Protein AF-A0A381ZP88-F1 (afdb_monomer)

Mean predicted aligned error: 5.73 Å

InterPro domains:
  IPR012808 Conserved hypothetical protein CHP02453 [PF09365] (3-106)
  IPR012808 Conserved hypothetical protein CHP02453 [PTHR36452] (3-106)
  IPR012808 Conserved hypothetical protein CHP02453 [TIGR02453] (2-106)

Structure (mmCIF, N/CA/C/O backbone):
data_AF-A0A381ZP88-F1
#
_entry.id   AF-A0A381ZP88-F1
#
loop_
_atom_site.group_PDB
_atom_site.id
_atom_site.type_symbol
_atom_site.label_atom_id
_atom_site.label_alt_id
_atom_site.label_comp_id
_atom_site.label_asym_id
_atom_site.label_entity_id
_atom_site.label_seq_id
_atom_site.pdbx_PDB_ins_code
_atom_site.Cartn_x
_atom_site.Cartn_y
_atom_site.Cartn_z
_atom_site.occupancy
_atom_site.B_iso_or_equiv
_atom_site.auth_seq_id
_atom_site.auth_comp_id
_atom_site.auth_asym_id
_atom_site.auth_atom_id
_atom_site.pdbx_PDB_model_num
ATOM 1 N N . VAL A 1 1 ? 12.050 9.325 10.486 1.00 49.41 1 VAL A N 1
ATOM 2 C CA . VAL A 1 1 ? 10.948 8.537 9.883 1.00 49.41 1 VAL A CA 1
ATOM 3 C C . VAL A 1 1 ? 9.642 9.236 10.222 1.00 49.41 1 VAL A C 1
ATOM 5 O O . VAL A 1 1 ? 9.334 9.362 11.397 1.00 49.41 1 VAL A O 1
ATOM 8 N N . GLY A 1 2 ? 8.953 9.806 9.230 1.00 58.06 2 GLY A N 1
ATOM 9 C CA . GLY A 1 2 ? 7.678 10.501 9.434 1.00 58.06 2 GLY A CA 1
ATOM 10 C C . GLY A 1 2 ? 6.516 9.569 9.105 1.00 58.06 2 GLY A C 1
ATOM 11 O O . GLY A 1 2 ? 6.424 9.089 7.976 1.00 58.06 2 GLY A O 1
ATOM 12 N N . GLY A 1 3 ? 5.661 9.291 10.087 1.00 67.62 3 GLY A N 1
ATOM 13 C CA . GLY A 1 3 ? 4.401 8.574 9.896 1.00 67.62 3 GLY A CA 1
ATOM 14 C C . GLY A 1 3 ? 3.218 9.541 9.903 1.00 67.62 3 GLY A C 1
ATOM 15 O O . GLY A 1 3 ? 3.278 10.590 10.541 1.00 67.62 3 GLY A O 1
ATOM 16 N N . SER A 1 4 ? 2.140 9.201 9.198 1.00 80.81 4 SER A N 1
ATOM 17 C CA . SER A 1 4 ? 0.864 9.913 9.284 1.00 80.81 4 SER A CA 1
ATOM 18 C C . SER A 1 4 ? -0.196 8.982 9.862 1.00 80.81 4 SER A C 1
ATOM 20 O O . SER A 1 4 ? -0.540 7.959 9.265 1.00 80.81 4 SER A O 1
ATOM 22 N N . LEU A 1 5 ? -0.688 9.330 11.051 1.00 88.19 5 LEU A N 1
ATOM 23 C CA . LEU A 1 5 ? -1.841 8.685 11.667 1.00 88.19 5 LEU A CA 1
ATOM 24 C C . LEU A 1 5 ? -3.108 9.155 10.947 1.00 88.19 5 LEU A C 1
ATOM 26 O O . LEU A 1 5 ? -3.364 10.358 10.841 1.00 88.19 5 LEU A O 1
ATOM 30 N N . PHE A 1 6 ? -3.920 8.216 10.466 1.00 89.00 6 PHE A N 1
ATOM 31 C CA . PHE A 1 6 ? -5.189 8.572 9.844 1.00 89.00 6 PHE A CA 1
ATOM 32 C C . PHE A 1 6 ? -6.181 9.081 10.895 1.00 89.00 6 PHE A C 1
ATOM 34 O O . PHE A 1 6 ? -6.256 8.570 12.010 1.00 89.00 6 PHE A O 1
ATOM 41 N N . ARG A 1 7 ? -7.007 10.060 10.511 1.00 91.56 7 ARG A N 1
ATOM 42 C CA . ARG A 1 7 ? -8.085 10.571 11.371 1.00 91.56 7 ARG A CA 1
ATOM 43 C C . ARG A 1 7 ? -9.062 9.447 11.737 1.00 91.56 7 ARG A C 1
ATOM 45 O O . ARG A 1 7 ? -9.403 8.619 10.884 1.00 91.56 7 ARG A O 1
ATOM 52 N N . ILE A 1 8 ? -9.544 9.471 12.980 1.00 92.19 8 ILE A N 1
ATOM 53 C CA . ILE A 1 8 ? -10.507 8.496 13.520 1.00 92.19 8 ILE A CA 1
ATOM 54 C C . ILE A 1 8 ? -11.926 8.673 12.964 1.00 92.19 8 ILE A C 1
ATOM 56 O O . ILE A 1 8 ? -12.703 7.722 12.945 1.00 92.19 8 ILE A O 1
ATOM 60 N N . TYR A 1 9 ? -12.260 9.876 12.495 1.00 92.75 9 TYR A N 1
ATOM 61 C CA . TYR A 1 9 ? -13.576 10.201 11.953 1.00 92.75 9 TYR A CA 1
ATOM 62 C C . TYR A 1 9 ? -13.812 9.521 10.602 1.00 92.75 9 TYR A C 1
ATOM 64 O O . TYR A 1 9 ? -12.901 9.413 9.770 1.00 92.75 9 TYR A O 1
ATOM 72 N N . ARG A 1 10 ? -15.052 9.085 10.378 1.00 91.00 10 ARG A N 1
ATOM 73 C CA . ARG A 1 10 ? -15.512 8.512 9.109 1.00 91.00 10 ARG A CA 1
ATOM 74 C C . ARG A 1 10 ? -16.293 9.546 8.310 1.00 91.00 10 ARG A C 1
ATOM 76 O O . ARG A 1 10 ? -17.125 10.261 8.860 1.00 91.00 10 ARG A O 1
ATOM 83 N N . ASP A 1 11 ? -16.074 9.576 6.998 1.00 89.81 11 ASP A N 1
ATOM 84 C CA . ASP A 1 11 ? -17.024 10.216 6.092 1.00 89.81 11 ASP A CA 1
ATOM 85 C C . ASP A 1 11 ? -18.206 9.264 5.881 1.00 89.81 11 ASP A C 1
ATOM 87 O O . ASP A 1 11 ? -18.088 8.231 5.220 1.00 89.81 11 ASP A O 1
ATOM 91 N N . VAL A 1 12 ? -19.335 9.584 6.510 1.00 93.62 12 VAL A N 1
ATOM 92 C CA . VAL A 1 12 ? -20.535 8.737 6.517 1.00 93.62 12 VAL A CA 1
ATOM 93 C C . VAL A 1 12 ? -21.612 9.219 5.548 1.00 93.62 12 VAL A C 1
ATOM 95 O O . VAL A 1 12 ? -22.704 8.648 5.536 1.00 93.62 12 VAL A O 1
ATOM 98 N N . ARG A 1 13 ? -21.346 10.240 4.715 1.00 94.50 13 ARG A N 1
ATOM 99 C CA . ARG A 1 13 ? -22.363 10.841 3.826 1.00 94.50 13 ARG A CA 1
ATOM 100 C C . ARG A 1 13 ? -23.048 9.795 2.946 1.00 94.50 13 ARG A C 1
ATOM 102 O O . ARG A 1 13 ? -24.274 9.722 2.926 1.00 94.50 13 ARG A O 1
ATOM 109 N N . PHE A 1 14 ? -22.260 8.905 2.346 1.00 92.62 14 PHE A N 1
ATOM 110 C CA . PHE A 1 14 ? -22.740 7.873 1.417 1.00 92.62 14 PHE A CA 1
ATOM 111 C C . PHE A 1 14 ? -22.751 6.452 2.004 1.00 92.62 14 PHE A C 1
ATOM 113 O O . PHE A 1 14 ? -23.088 5.500 1.307 1.00 92.62 14 PHE A O 1
ATOM 120 N N . SER A 1 15 ? -22.387 6.280 3.280 1.00 90.31 15 SER A N 1
ATOM 121 C CA . SER A 1 15 ? -22.384 4.959 3.920 1.00 90.31 15 SER A CA 1
ATOM 122 C C . SER A 1 15 ? -23.757 4.613 4.497 1.00 90.31 15 SER A C 1
ATOM 124 O O . SER A 1 15 ? -24.445 5.490 5.023 1.00 90.31 15 SER A O 1
ATOM 126 N N . LYS A 1 16 ? -24.151 3.334 4.426 1.00 93.50 16 LYS A N 1
ATOM 127 C CA . LYS A 1 16 ? -25.337 2.819 5.135 1.00 93.50 16 LYS A CA 1
ATOM 128 C C . LYS A 1 16 ? -25.127 2.817 6.654 1.00 93.50 16 LYS A C 1
ATOM 130 O O . LYS A 1 16 ? -26.055 3.114 7.393 1.00 93.50 16 LYS A O 1
ATOM 135 N N . ASP A 1 17 ? -23.907 2.529 7.102 1.00 92.38 17 ASP A N 1
ATOM 136 C CA . ASP A 1 17 ? -23.510 2.608 8.508 1.00 92.38 17 ASP A CA 1
ATOM 137 C C . ASP A 1 17 ? -23.081 4.044 8.854 1.00 92.38 17 ASP A C 1
ATOM 139 O O . ASP A 1 17 ? -22.163 4.598 8.245 1.00 92.38 17 ASP A O 1
ATOM 143 N N . LYS A 1 18 ? -23.764 4.645 9.833 1.00 93.12 18 LYS A N 1
ATOM 144 C CA . LYS A 1 18 ? -23.571 6.041 10.257 1.00 93.12 18 LYS A CA 1
ATOM 145 C C . LYS A 1 18 ? -22.694 6.195 11.500 1.00 93.12 18 LYS A C 1
ATOM 147 O O . LYS A 1 18 ? -22.622 7.291 12.051 1.00 93.12 18 LYS A O 1
ATOM 152 N N . SER A 1 19 ? -22.018 5.135 11.938 1.00 94.25 19 SER A N 1
ATOM 153 C CA . SER A 1 19 ? -21.110 5.205 13.083 1.00 94.25 19 SER A CA 1
ATOM 154 C C . SER A 1 19 ? -20.029 6.280 12.850 1.00 94.25 19 SER A C 1
ATOM 156 O O . SER A 1 19 ? -19.342 6.238 11.824 1.00 94.25 19 SER A O 1
ATOM 158 N N . PRO A 1 20 ? -19.844 7.243 13.775 1.00 92.50 20 PRO A N 1
ATOM 159 C CA . PRO A 1 20 ? -19.011 8.430 13.537 1.00 92.50 20 PRO A CA 1
ATOM 160 C C . PRO A 1 20 ? -17.508 8.123 13.493 1.00 92.50 20 PRO A C 1
ATOM 162 O O . PRO A 1 20 ? -16.728 8.869 12.891 1.00 92.50 20 PRO A O 1
ATOM 165 N N . TYR A 1 21 ? -17.099 7.012 14.108 1.00 93.69 21 TYR A N 1
ATOM 166 C CA . TYR A 1 21 ? -15.703 6.638 14.294 1.00 93.69 21 TYR A CA 1
ATOM 167 C C . TYR A 1 21 ? -15.364 5.309 13.632 1.00 93.69 21 TYR A C 1
ATOM 169 O O . TYR A 1 21 ? -16.203 4.418 13.476 1.00 93.69 21 TYR A O 1
ATOM 177 N N . LYS A 1 22 ? -14.096 5.181 13.243 1.00 92.88 22 LYS A N 1
ATOM 178 C CA . LYS A 1 22 ? -13.499 3.912 12.831 1.00 92.88 22 LYS A CA 1
ATOM 179 C C . LYS A 1 22 ? -13.331 3.010 14.051 1.00 92.88 22 LYS A C 1
ATOM 181 O O . LYS A 1 22 ? -12.929 3.466 15.114 1.00 92.88 22 LYS A O 1
ATOM 186 N N . THR A 1 23 ? -13.568 1.718 13.863 1.00 93.56 23 THR A N 1
ATOM 187 C CA . THR A 1 23 ? -13.245 0.658 14.836 1.00 93.56 23 THR A CA 1
ATOM 188 C C . THR A 1 23 ? -11.807 0.152 14.685 1.00 9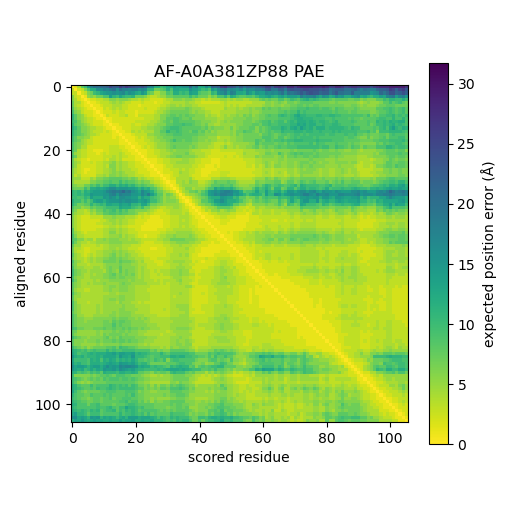3.56 23 THR A C 1
ATOM 190 O O . THR A 1 23 ? -11.439 -0.873 15.255 1.00 93.56 23 THR A O 1
ATOM 193 N N . TYR A 1 24 ? -11.008 0.851 13.878 1.00 94.44 24 TYR A N 1
ATOM 194 C CA . TYR A 1 24 ? -9.630 0.528 13.556 1.00 94.44 24 TYR A CA 1
ATOM 195 C C . TYR A 1 24 ? -8.791 1.802 13.467 1.00 94.44 24 TYR A C 1
ATOM 197 O O . TYR A 1 24 ? -9.297 2.885 13.153 1.00 94.44 24 TYR A O 1
ATOM 205 N N . THR A 1 25 ? -7.488 1.646 13.666 1.00 94.50 25 THR A N 1
ATOM 206 C CA . THR A 1 25 ? -6.497 2.705 13.487 1.00 94.50 25 THR A CA 1
ATOM 207 C C . THR A 1 25 ? -5.589 2.353 12.322 1.00 94.50 25 THR A C 1
ATOM 209 O O . THR A 1 25 ? -5.045 1.256 12.256 1.00 94.50 25 THR A O 1
ATOM 212 N N . GLY A 1 26 ? -5.426 3.295 11.395 1.00 93.81 26 GLY A N 1
ATOM 213 C CA . GLY A 1 26 ? -4.477 3.177 10.293 1.00 93.81 26 GLY A CA 1
ATOM 214 C C . GLY A 1 26 ? -3.284 4.099 10.505 1.00 93.81 26 GLY A C 1
ATOM 215 O O . GLY A 1 26 ? -3.470 5.247 10.917 1.00 93.81 26 GLY A O 1
ATOM 216 N N . VAL A 1 27 ? -2.089 3.647 10.139 1.00 93.12 27 VAL A N 1
ATOM 217 C CA . VAL A 1 27 ? -0.881 4.482 10.078 1.00 93.12 27 VAL A CA 1
ATOM 218 C C . VAL A 1 27 ? -0.181 4.250 8.747 1.00 93.12 27 VAL A C 1
ATOM 220 O O . VAL A 1 27 ? 0.043 3.106 8.363 1.00 93.12 27 VAL A O 1
ATOM 223 N N . GLN A 1 28 ? 0.168 5.327 8.046 1.00 89.81 28 GLN A N 1
ATOM 224 C CA . GLN A 1 28 ? 1.030 5.265 6.867 1.00 89.81 28 GLN A CA 1
ATOM 225 C C . GLN A 1 28 ? 2.452 5.674 7.251 1.00 89.81 28 GLN A C 1
ATOM 227 O O . GLN A 1 28 ? 2.659 6.744 7.828 1.00 89.81 28 GLN A O 1
ATOM 232 N N . PHE A 1 29 ? 3.432 4.870 6.859 1.00 89.12 29 PHE A N 1
ATOM 233 C CA . PHE A 1 29 ? 4.846 5.216 6.906 1.00 89.12 29 PHE A CA 1
ATOM 234 C C . PHE A 1 29 ? 5.324 5.497 5.489 1.00 89.12 29 PHE A C 1
ATOM 236 O O . PHE A 1 29 ? 5.186 4.663 4.591 1.00 89.12 29 PHE A O 1
ATOM 243 N N . ARG A 1 30 ? 5.869 6.695 5.287 1.00 84.19 30 ARG A N 1
ATOM 244 C CA . ARG A 1 30 ? 6.385 7.111 3.982 1.00 84.19 30 ARG A CA 1
ATOM 245 C C . ARG A 1 30 ? 7.722 6.437 3.711 1.00 84.19 30 ARG A C 1
ATOM 247 O O . ARG A 1 30 ? 8.540 6.296 4.622 1.00 84.19 30 ARG A O 1
ATOM 254 N N . HIS A 1 31 ? 7.943 6.053 2.462 1.00 82.69 31 HIS A N 1
ATOM 255 C CA . HIS A 1 31 ? 9.233 5.540 2.032 1.00 82.69 31 HIS A CA 1
ATOM 256 C C . HIS A 1 31 ? 10.282 6.657 2.021 1.00 82.69 31 HIS A C 1
ATOM 258 O O . HIS A 1 31 ? 9.980 7.825 1.787 1.00 82.69 31 HIS A O 1
ATOM 264 N N . THR A 1 32 ? 11.540 6.317 2.288 1.00 79.12 32 THR A N 1
ATOM 265 C CA . THR A 1 32 ? 12.640 7.295 2.359 1.00 79.12 32 THR A CA 1
ATOM 266 C C . THR A 1 32 ? 12.850 8.046 1.047 1.00 79.12 32 THR A C 1
ATOM 268 O O . THR A 1 32 ? 13.226 9.215 1.071 1.00 79.12 32 THR A O 1
ATOM 271 N N . TYR A 1 33 ? 12.550 7.400 -0.080 1.00 72.75 33 TYR A N 1
ATOM 272 C CA . TYR A 1 33 ? 12.736 7.956 -1.421 1.00 72.75 33 TYR A CA 1
ATOM 273 C C . TYR A 1 33 ? 11.513 8.711 -1.969 1.00 72.75 33 TYR A C 1
ATOM 275 O O . TYR A 1 33 ? 11.575 9.229 -3.079 1.00 72.75 33 TYR A O 1
ATOM 283 N N . GLY A 1 34 ? 10.406 8.801 -1.223 1.00 68.50 34 GLY A N 1
ATOM 284 C CA . GLY A 1 34 ? 9.195 9.475 -1.693 1.00 68.50 34 GLY A CA 1
ATOM 285 C C . GLY A 1 34 ? 8.338 10.001 -0.548 1.00 68.50 34 GLY A C 1
ATOM 286 O O . GLY A 1 34 ? 7.964 9.269 0.364 1.00 68.50 34 GLY A O 1
ATOM 287 N N . LYS A 1 35 ? 8.039 11.304 -0.578 1.00 66.00 35 LYS A N 1
ATOM 288 C CA . LYS A 1 35 ? 7.264 11.974 0.478 1.00 66.00 35 LYS A CA 1
ATOM 289 C C . LYS A 1 35 ? 5.786 12.137 0.127 1.00 66.00 35 LYS A C 1
ATOM 291 O O . LYS A 1 35 ? 5.053 12.629 0.978 1.00 66.00 35 LYS A O 1
ATOM 296 N N . ASP A 1 36 ? 5.344 11.777 -1.070 1.00 70.88 36 ASP A N 1
ATOM 297 C CA . ASP A 1 36 ? 3.939 11.865 -1.473 1.00 70.88 36 ASP A CA 1
ATOM 298 C C . ASP A 1 36 ? 3.198 10.530 -1.285 1.00 70.88 36 ASP A C 1
ATOM 300 O O . ASP A 1 36 ? 3.764 9.539 -0.823 1.00 70.88 36 ASP A O 1
ATOM 304 N N . ALA A 1 37 ? 1.894 10.535 -1.566 1.00 67.75 37 ALA A N 1
ATOM 305 C CA . ALA A 1 37 ? 1.033 9.365 -1.415 1.00 67.75 37 ALA A CA 1
ATOM 306 C C . ALA A 1 37 ? 1.181 8.333 -2.549 1.00 67.75 37 ALA A C 1
ATOM 308 O O . ALA A 1 37 ? 0.620 7.246 -2.431 1.00 67.75 37 ALA A O 1
ATOM 309 N N . HIS A 1 38 ? 1.893 8.667 -3.629 1.00 73.75 38 HIS A N 1
ATOM 310 C CA . HIS A 1 38 ? 2.034 7.819 -4.816 1.00 73.75 38 HIS A CA 1
ATOM 311 C C . HIS A 1 38 ? 3.367 7.063 -4.844 1.00 73.75 38 HIS A C 1
ATOM 313 O O . HIS A 1 38 ? 3.529 6.118 -5.614 1.00 73.75 38 HIS A O 1
ATOM 319 N N . ALA A 1 39 ? 4.297 7.411 -3.956 1.00 82.69 39 ALA A N 1
ATOM 320 C CA . ALA A 1 39 ? 5.436 6.571 -3.634 1.00 82.69 39 ALA A CA 1
ATOM 321 C C . ALA A 1 39 ? 5.006 5.277 -2.910 1.00 82.69 39 ALA A C 1
ATOM 323 O O . ALA A 1 39 ? 4.016 5.280 -2.168 1.00 82.69 39 ALA A O 1
ATOM 324 N N . PRO A 1 40 ? 5.777 4.177 -3.052 1.00 86.88 40 PRO A N 1
ATOM 325 C CA . PRO A 1 40 ? 5.621 3.016 -2.187 1.00 86.88 40 PRO A CA 1
ATOM 326 C C . PRO A 1 40 ? 5.650 3.427 -0.717 1.00 86.88 40 PRO A C 1
ATOM 328 O O . PRO A 1 40 ? 6.327 4.382 -0.340 1.00 86.88 40 PRO A O 1
ATOM 331 N N . GLY A 1 41 ? 4.936 2.705 0.133 1.00 89.38 41 GLY A N 1
ATOM 332 C CA . GLY A 1 41 ? 4.933 2.956 1.566 1.00 89.38 41 GLY A CA 1
ATOM 333 C C . GLY A 1 41 ? 4.571 1.716 2.358 1.00 89.38 41 GLY A C 1
ATOM 334 O O . GLY A 1 41 ? 4.242 0.669 1.799 1.00 89.38 41 GLY A O 1
ATOM 335 N N . PHE A 1 42 ? 4.624 1.858 3.678 1.00 89.88 42 PHE A N 1
ATOM 336 C CA . PHE A 1 42 ? 4.134 0.841 4.599 1.00 89.88 42 PHE A CA 1
ATOM 337 C C . PHE A 1 42 ? 2.845 1.323 5.248 1.00 89.88 42 PHE A C 1
ATOM 339 O O . PHE A 1 42 ? 2.677 2.509 5.545 1.00 89.88 42 PHE A O 1
ATOM 346 N N . TYR A 1 43 ? 1.942 0.391 5.494 1.00 92.19 43 TYR A N 1
ATOM 347 C CA . TYR A 1 43 ? 0.665 0.629 6.137 1.00 92.19 43 TYR A CA 1
ATOM 348 C C . TYR A 1 43 ? 0.520 -0.309 7.326 1.00 92.19 43 TYR A C 1
ATOM 350 O O . TYR A 1 43 ? 0.711 -1.513 7.191 1.00 92.19 43 TYR A O 1
ATOM 358 N N . LEU A 1 44 ? 0.161 0.235 8.483 1.00 94.00 44 LEU A N 1
ATOM 359 C CA . LEU A 1 44 ? -0.227 -0.546 9.649 1.00 94.00 44 LEU A CA 1
ATOM 360 C C . LEU A 1 44 ? -1.721 -0.369 9.885 1.00 94.00 44 LEU A C 1
ATOM 362 O O . LEU A 1 44 ? -2.197 0.755 10.062 1.00 94.00 44 LEU A O 1
ATOM 366 N N . HIS A 1 45 ? -2.432 -1.488 9.929 1.00 94.94 45 HIS A N 1
ATOM 367 C CA . HIS A 1 45 ? -3.828 -1.566 10.313 1.00 94.94 45 HIS A CA 1
ATOM 368 C C . HIS A 1 45 ? -3.943 -2.220 11.687 1.00 94.94 45 HIS A C 1
ATOM 370 O O . HIS A 1 45 ? -3.522 -3.361 11.874 1.00 94.94 45 HIS A O 1
ATOM 376 N N . LEU A 1 46 ? -4.537 -1.513 12.643 1.00 95.19 46 LEU A N 1
ATOM 377 C CA . LEU A 1 46 ? -4.798 -2.019 13.984 1.00 95.19 46 LEU A CA 1
ATOM 378 C C . LEU A 1 46 ? -6.301 -2.132 14.197 1.00 95.19 46 LEU A C 1
ATOM 380 O O . LEU A 1 46 ? -6.991 -1.118 14.313 1.00 95.19 46 LEU A O 1
ATOM 384 N N . GLN A 1 47 ? -6.788 -3.366 14.269 1.00 95.19 47 GLN A N 1
ATOM 385 C CA . GLN A 1 47 ? -8.185 -3.684 14.529 1.00 95.19 47 GLN A CA 1
ATOM 386 C C . GLN A 1 47 ? -8.262 -4.962 15.367 1.00 95.19 47 GLN A C 1
ATOM 388 O O . GLN A 1 47 ? -7.552 -5.926 15.062 1.00 95.19 47 GLN A O 1
ATOM 393 N N . PRO A 1 48 ? -9.138 -5.035 16.387 1.00 95.19 48 PRO A N 1
ATOM 394 C CA . PRO A 1 48 ? -9.353 -6.276 17.117 1.00 95.19 48 PRO A CA 1
ATOM 395 C C . PRO A 1 48 ? -9.603 -7.442 16.154 1.00 95.19 48 PRO A C 1
ATOM 397 O O . PRO A 1 48 ? -10.536 -7.402 15.353 1.00 95.19 48 PRO A O 1
ATOM 400 N N . ARG A 1 49 ? -8.752 -8.474 16.240 1.00 95.44 49 ARG A N 1
ATOM 401 C CA . ARG A 1 49 ? -8.817 -9.717 15.444 1.00 95.44 49 ARG A CA 1
ATOM 402 C C . ARG A 1 49 ? -8.590 -9.568 13.931 1.00 95.44 49 ARG A C 1
ATOM 404 O O . ARG A 1 49 ? -8.715 -10.561 13.224 1.00 95.44 49 ARG A O 1
ATOM 411 N N . ALA A 1 50 ? -8.263 -8.374 13.439 1.00 94.12 50 ALA A N 1
ATOM 412 C CA . ALA A 1 50 ? -8.089 -8.103 12.009 1.00 94.12 50 ALA A CA 1
ATOM 413 C C . ALA A 1 50 ? -6.924 -7.136 11.724 1.00 94.12 50 ALA A C 1
ATOM 415 O O . ALA A 1 50 ? -6.933 -6.420 10.726 1.00 94.12 50 ALA A O 1
ATOM 416 N N . SER A 1 51 ? -5.927 -7.077 12.610 1.00 95.12 51 SER A N 1
ATOM 417 C CA . SER A 1 51 ? -4.718 -6.281 12.382 1.00 95.12 51 SER A CA 1
ATOM 418 C C . SER A 1 51 ? -3.860 -6.887 11.273 1.00 95.12 51 SER A C 1
ATOM 420 O O . SER A 1 51 ? -3.659 -8.099 11.237 1.00 95.12 51 SER A O 1
ATOM 422 N N . PHE A 1 52 ? -3.315 -6.041 10.404 1.00 93.56 52 PHE A N 1
ATOM 423 C CA . PHE A 1 52 ? -2.414 -6.459 9.332 1.00 93.56 52 PHE A CA 1
ATOM 424 C C . PHE A 1 52 ? -1.437 -5.341 8.956 1.00 93.56 52 PHE A C 1
ATOM 426 O O . PHE A 1 52 ? -1.605 -4.180 9.342 1.00 93.56 52 PHE A O 1
ATOM 433 N N . ILE A 1 53 ? -0.414 -5.702 8.184 1.00 93.06 53 ILE A N 1
ATOM 434 C CA . ILE A 1 53 ? 0.552 -4.769 7.606 1.00 93.06 53 ILE A CA 1
ATOM 435 C C . ILE A 1 53 ? 0.445 -4.856 6.085 1.00 93.06 53 ILE A C 1
ATOM 437 O O . ILE A 1 53 ? 0.375 -5.946 5.524 1.00 93.06 53 ILE A O 1
ATOM 441 N N . GLY A 1 54 ? 0.422 -3.703 5.426 1.00 91.38 54 GLY A N 1
ATOM 442 C CA . GLY A 1 54 ? 0.515 -3.581 3.976 1.00 91.38 54 GLY A CA 1
ATOM 443 C C . GLY A 1 54 ? 1.834 -2.933 3.570 1.00 91.38 54 GLY A C 1
ATOM 444 O O . GLY A 1 54 ? 2.377 -2.099 4.296 1.00 91.38 54 GLY A O 1
ATOM 445 N N . LEU A 1 55 ? 2.332 -3.293 2.394 1.00 89.50 55 LEU A N 1
ATOM 446 C CA . LEU A 1 55 ? 3.479 -2.654 1.757 1.00 89.50 55 LEU A CA 1
ATOM 447 C C . LEU A 1 55 ? 3.213 -2.489 0.262 1.00 89.50 55 LEU A C 1
ATOM 449 O O . LEU A 1 55 ? 2.452 -3.259 -0.322 1.00 89.50 55 LEU A O 1
ATOM 453 N N . GLY A 1 56 ? 3.834 -1.485 -0.348 1.00 89.12 56 GLY A N 1
ATOM 454 C CA . GLY A 1 56 ? 3.711 -1.208 -1.779 1.00 89.12 56 GLY A CA 1
ATOM 455 C C . GLY A 1 56 ? 2.969 0.093 -2.058 1.00 89.12 56 GLY A C 1
ATOM 456 O O . GLY A 1 56 ? 3.056 1.041 -1.279 1.00 89.12 56 GLY A O 1
ATOM 457 N N . ILE A 1 57 ? 2.278 0.153 -3.195 1.00 88.81 57 ILE A N 1
ATOM 458 C CA . ILE A 1 57 ? 1.572 1.351 -3.660 1.00 88.81 57 ILE A CA 1
ATOM 459 C C . ILE A 1 57 ? 0.069 1.070 -3.668 1.00 88.81 57 ILE A C 1
ATOM 461 O O . ILE A 1 57 ? -0.389 0.123 -4.303 1.00 88.81 57 ILE A O 1
ATOM 465 N N . TRP A 1 58 ? -0.701 1.908 -2.972 1.00 86.69 58 TRP A N 1
ATOM 466 C CA . TRP A 1 58 ? -2.158 1.804 -2.908 1.00 86.69 58 TRP A CA 1
ATOM 467 C C . TRP A 1 58 ? -2.811 2.867 -3.791 1.00 86.69 58 TRP A C 1
ATOM 469 O O . TRP A 1 58 ? -2.574 4.054 -3.587 1.00 86.69 58 TRP A O 1
ATOM 479 N N . HIS A 1 59 ? -3.649 2.441 -4.741 1.00 86.94 59 HIS A N 1
ATOM 480 C CA . HIS A 1 59 ? -4.373 3.321 -5.673 1.00 86.94 59 HIS A CA 1
ATOM 481 C C . HIS A 1 59 ? -3.468 4.401 -6.312 1.00 86.94 59 HIS A C 1
ATOM 483 O O . HIS A 1 59 ? -3.695 5.599 -6.110 1.00 86.94 59 HIS A O 1
ATOM 489 N N . PRO A 1 60 ? -2.423 3.998 -7.066 1.00 88.50 60 PRO A N 1
ATOM 490 C CA . PRO A 1 60 ? -1.597 4.955 -7.794 1.00 88.50 60 PRO A CA 1
ATOM 491 C C . PRO A 1 60 ? -2.430 5.745 -8.805 1.00 88.50 60 PRO A C 1
ATOM 493 O O . PRO A 1 60 ? -3.395 5.229 -9.372 1.00 88.50 60 PRO A O 1
ATOM 496 N N . ASP A 1 61 ? -2.016 6.981 -9.075 1.00 89.88 61 ASP A N 1
ATOM 497 C CA . ASP A 1 61 ? -2.516 7.724 -10.228 1.00 89.88 61 ASP A CA 1
ATOM 498 C C . ASP A 1 61 ? -2.144 7.023 -11.555 1.00 89.88 61 ASP A C 1
ATOM 500 O O . ASP A 1 61 ? -1.308 6.113 -11.602 1.00 89.88 61 ASP A O 1
ATOM 504 N N . SER A 1 62 ? -2.755 7.463 -12.658 1.00 90.81 62 SER A N 1
ATOM 505 C CA . SER A 1 62 ? -2.551 6.867 -13.984 1.00 90.81 62 SER A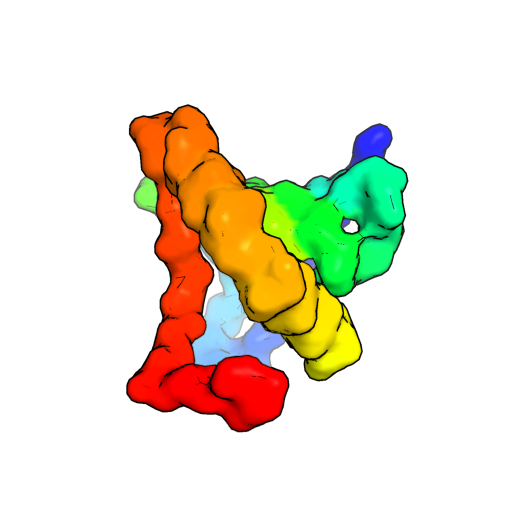 CA 1
ATOM 506 C C . SER A 1 62 ? -1.090 6.871 -14.449 1.00 90.81 62 SER A C 1
ATOM 508 O O . SER A 1 62 ? -0.667 5.923 -15.109 1.00 90.81 62 SER A O 1
ATOM 510 N N . LEU A 1 63 ? -0.320 7.912 -14.120 1.00 91.50 63 LEU A N 1
ATOM 511 C CA . LEU A 1 63 ? 1.076 8.046 -14.5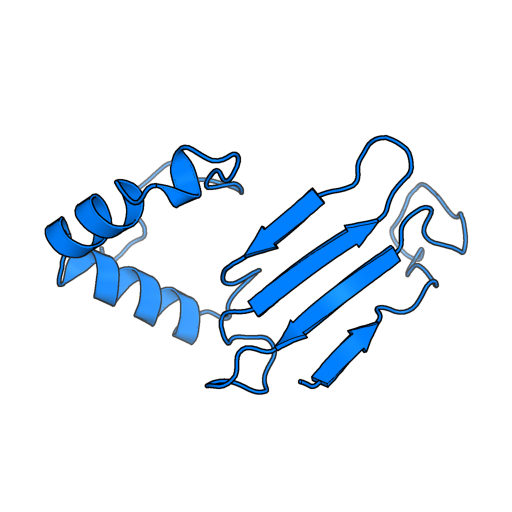37 1.00 91.50 63 LEU A CA 1
ATOM 512 C C . LEU A 1 63 ? 1.960 7.056 -13.776 1.00 91.50 63 LEU A C 1
ATOM 514 O O . LEU A 1 63 ? 2.786 6.367 -14.371 1.00 91.50 63 LEU A O 1
ATOM 518 N N . THR A 1 64 ? 1.767 6.961 -12.466 1.00 90.31 64 THR A N 1
ATOM 519 C CA . THR A 1 64 ? 2.481 6.026 -11.597 1.00 90.31 64 THR A CA 1
ATOM 520 C C . THR A 1 64 ? 2.139 4.582 -11.960 1.00 90.31 64 THR A C 1
ATOM 522 O O . THR A 1 64 ? 3.033 3.747 -12.084 1.00 90.31 64 THR A O 1
ATOM 525 N N . LEU A 1 65 ? 0.862 4.293 -12.222 1.00 91.25 65 LEU A N 1
ATOM 526 C CA . LEU A 1 65 ? 0.421 2.974 -12.665 1.00 91.25 65 LEU A CA 1
ATOM 527 C C . LEU A 1 65 ? 1.035 2.578 -14.015 1.00 91.25 65 LEU A C 1
ATOM 529 O O . LEU A 1 65 ? 1.440 1.429 -14.179 1.00 91.25 65 LEU A O 1
ATOM 533 N N . ALA A 1 66 ? 1.124 3.513 -14.967 1.00 92.88 66 ALA A N 1
ATOM 534 C CA . ALA A 1 66 ? 1.773 3.270 -16.252 1.00 92.88 66 ALA A CA 1
ATOM 535 C C . ALA A 1 66 ? 3.257 2.920 -16.074 1.00 92.88 66 ALA A C 1
ATOM 537 O O . ALA A 1 66 ? 3.706 1.930 -16.638 1.00 92.88 66 ALA A O 1
ATOM 538 N N . LYS A 1 67 ? 3.986 3.651 -15.218 1.00 92.50 67 LYS A N 1
ATOM 539 C CA . LYS A 1 67 ? 5.400 3.360 -14.916 1.00 92.50 67 LYS A CA 1
ATOM 540 C C . LYS A 1 67 ? 5.606 1.964 -14.331 1.00 92.50 67 LYS A C 1
ATOM 542 O O . LYS A 1 67 ? 6.543 1.283 -14.726 1.00 92.50 67 LYS A O 1
ATOM 547 N N . ILE A 1 68 ? 4.740 1.535 -13.409 1.00 92.25 68 ILE A N 1
ATOM 548 C CA . ILE A 1 68 ? 4.813 0.186 -12.823 1.00 92.25 68 ILE A CA 1
ATOM 549 C C . ILE A 1 68 ? 4.610 -0.873 -13.908 1.00 92.25 68 ILE A C 1
ATOM 551 O O . ILE A 1 68 ? 5.355 -1.843 -13.961 1.00 92.25 68 ILE A O 1
ATOM 555 N N . ARG A 1 69 ? 3.613 -0.685 -14.779 1.00 93.88 69 ARG A N 1
ATOM 556 C CA . ARG A 1 69 ? 3.326 -1.632 -15.863 1.00 93.88 69 ARG A CA 1
ATOM 557 C C . ARG A 1 69 ? 4.462 -1.708 -16.877 1.00 93.88 69 ARG A C 1
ATOM 559 O O . ARG A 1 69 ? 4.868 -2.815 -17.192 1.00 93.88 69 ARG A O 1
ATOM 566 N N . SER A 1 70 ? 5.009 -0.568 -17.304 1.00 95.50 70 SER A N 1
ATOM 567 C CA . SER A 1 70 ? 6.182 -0.537 -18.187 1.00 95.50 70 SER A CA 1
ATOM 568 C C . SER A 1 70 ? 7.372 -1.244 -17.557 1.00 95.50 70 SER A C 1
ATOM 570 O O . SER A 1 70 ? 7.957 -2.093 -18.200 1.00 95.50 70 SER A O 1
ATOM 572 N N . ALA A 1 71 ? 7.665 -1.006 -16.275 1.00 94.88 71 ALA A N 1
ATOM 573 C CA . ALA A 1 71 ? 8.767 -1.695 -15.605 1.00 94.88 71 ALA A CA 1
ATOM 574 C C . ALA A 1 71 ? 8.588 -3.226 -15.550 1.00 94.88 71 ALA A C 1
ATOM 576 O O . ALA A 1 71 ? 9.572 -3.954 -15.607 1.00 94.88 71 ALA A O 1
ATOM 577 N N . ILE A 1 72 ? 7.347 -3.715 -15.434 1.00 94.25 72 ILE A N 1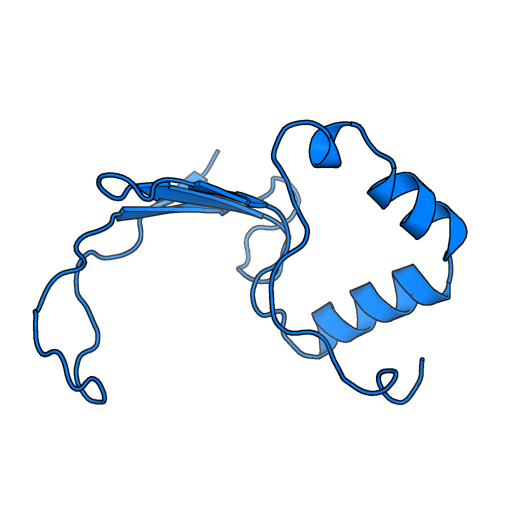
ATOM 578 C CA . ILE A 1 72 ? 7.046 -5.155 -15.466 1.00 94.25 72 ILE A CA 1
ATOM 579 C C . ILE A 1 72 ? 7.183 -5.723 -16.887 1.00 94.25 72 ILE A C 1
ATOM 581 O O . ILE A 1 72 ? 7.643 -6.851 -17.038 1.00 94.25 72 ILE A O 1
ATOM 585 N N . ASP A 1 73 ? 6.762 -4.971 -17.903 1.00 95.12 73 ASP A N 1
ATOM 586 C CA . ASP A 1 73 ? 6.832 -5.378 -19.312 1.00 95.12 73 ASP A CA 1
ATOM 587 C C . ASP A 1 73 ? 8.274 -5.350 -19.852 1.00 95.12 73 ASP A C 1
ATOM 589 O O . ASP A 1 73 ? 8.696 -6.275 -20.543 1.00 95.12 73 ASP A O 1
ATOM 593 N N . ASP A 1 74 ? 9.053 -4.340 -19.451 1.00 96.81 74 ASP A N 1
ATOM 594 C CA . ASP A 1 74 ? 10.459 -4.157 -19.822 1.00 96.81 74 ASP A CA 1
ATOM 595 C C . ASP A 1 74 ? 11.377 -5.220 -19.178 1.00 96.81 74 ASP A C 1
ATOM 597 O O . ASP A 1 74 ? 12.382 -5.605 -19.777 1.00 96.81 74 ASP A O 1
ATOM 601 N N . ASP A 1 75 ? 11.045 -5.708 -17.972 1.00 97.31 75 ASP A N 1
ATOM 602 C CA . ASP A 1 75 ? 11.794 -6.762 -17.265 1.00 97.31 75 ASP A CA 1
ATOM 603 C C . ASP A 1 75 ? 10.877 -7.809 -16.584 1.00 97.31 75 ASP A C 1
ATOM 605 O O . ASP A 1 75 ? 10.713 -7.834 -15.352 1.00 97.31 75 ASP A O 1
ATOM 609 N N . PRO A 1 76 ? 10.283 -8.735 -17.366 1.00 95.31 76 PRO A N 1
ATOM 610 C CA . PRO A 1 76 ? 9.395 -9.761 -16.825 1.00 95.31 76 PRO A CA 1
ATOM 611 C C . PRO A 1 76 ? 10.112 -10.758 -15.908 1.00 95.31 76 PRO A C 1
ATOM 613 O O . PRO A 1 76 ? 9.494 -11.318 -14.997 1.00 95.31 76 PRO 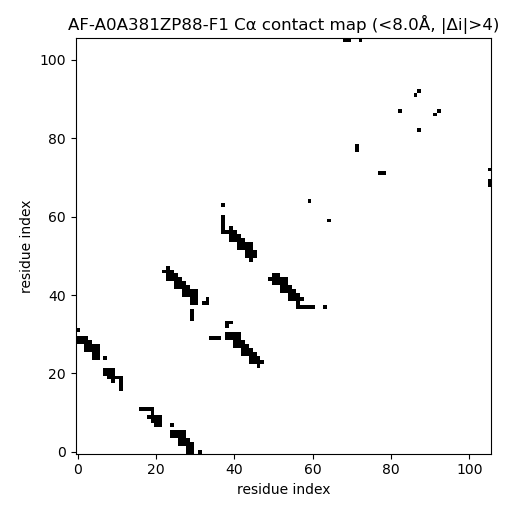A O 1
ATOM 616 N N . ASP A 1 77 ? 11.402 -11.011 -16.143 1.00 96.50 77 ASP A N 1
ATOM 617 C CA . ASP A 1 77 ? 12.194 -11.935 -15.331 1.00 96.50 77 ASP A CA 1
ATOM 618 C C . ASP A 1 77 ? 12.551 -11.322 -13.980 1.00 96.50 77 ASP A C 1
ATOM 620 O O . ASP A 1 77 ? 12.375 -11.986 -12.955 1.00 96.50 77 ASP A O 1
ATOM 624 N N . GLY A 1 78 ? 12.944 -10.048 -13.942 1.00 95.88 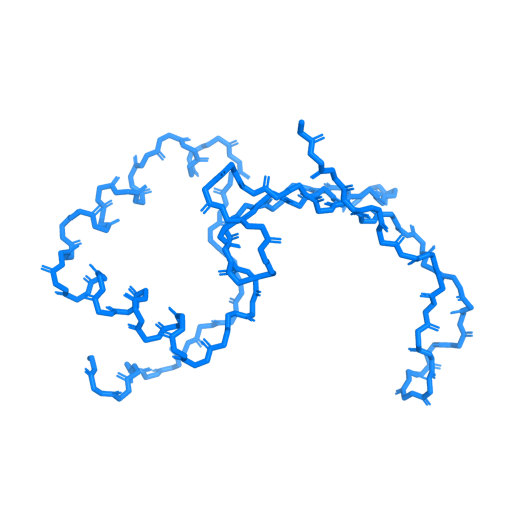78 GLY A N 1
ATOM 625 C CA . GLY A 1 78 ? 13.124 -9.304 -12.700 1.00 95.88 78 GLY A CA 1
ATOM 626 C C . GLY A 1 78 ? 11.838 -9.233 -11.881 1.00 95.88 78 GLY A C 1
ATOM 627 O O . GLY A 1 78 ? 11.868 -9.445 -10.666 1.00 95.88 78 GLY A O 1
ATOM 628 N N . TRP A 1 79 ? 10.681 -9.054 -12.529 1.00 93.56 79 TRP A N 1
ATOM 629 C CA . TRP A 1 79 ? 9.386 -9.141 -11.848 1.00 93.56 79 TRP A CA 1
ATOM 630 C C . TRP A 1 79 ? 9.139 -10.526 -11.229 1.00 93.56 79 TRP A C 1
ATOM 632 O O . TRP A 1 79 ? 8.799 -10.623 -10.047 1.00 93.56 79 TRP A O 1
ATOM 642 N N . ARG A 1 80 ? 9.357 -11.618 -11.977 1.00 92.94 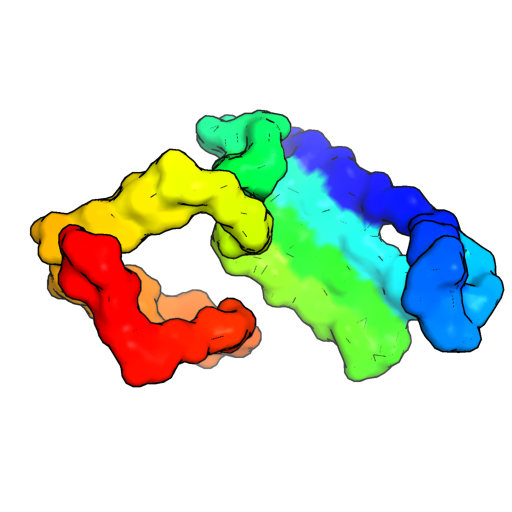80 ARG A N 1
ATOM 643 C CA . ARG A 1 80 ? 9.219 -12.992 -11.447 1.00 92.94 80 ARG A CA 1
ATOM 644 C C . ARG A 1 80 ? 10.170 -13.249 -10.279 1.00 92.94 80 ARG A C 1
ATOM 646 O O . ARG A 1 80 ? 9.762 -13.851 -9.288 1.00 92.94 80 ARG A O 1
ATOM 653 N N . GLN A 1 81 ? 11.410 -12.771 -10.367 1.00 93.06 81 GLN A N 1
ATOM 654 C CA . GLN A 1 81 ? 12.395 -12.878 -9.289 1.00 93.06 81 GLN A CA 1
ATOM 655 C C . GLN A 1 81 ? 11.967 -12.088 -8.050 1.00 93.06 81 GLN A C 1
ATOM 657 O O . GLN A 1 81 ? 12.062 -12.603 -6.936 1.00 93.06 81 GLN A O 1
ATOM 662 N N . ALA A 1 82 ? 11.432 -10.876 -8.226 1.00 89.75 82 ALA A N 1
ATOM 663 C CA . ALA A 1 82 ? 10.898 -10.075 -7.130 1.00 89.75 82 ALA A CA 1
ATOM 664 C C . ALA A 1 82 ? 9.754 -10.805 -6.404 1.00 89.75 82 ALA A C 1
ATOM 666 O O . ALA A 1 82 ? 9.713 -10.814 -5.171 1.00 89.75 82 ALA A O 1
ATOM 667 N N . LEU A 1 83 ? 8.872 -11.483 -7.145 1.00 88.69 83 LEU A N 1
ATOM 668 C CA . LEU A 1 83 ? 7.801 -12.308 -6.574 1.00 88.69 83 LEU A CA 1
ATOM 669 C C . LEU A 1 83 ? 8.302 -13.584 -5.887 1.00 88.69 83 LEU A C 1
ATOM 671 O O . LEU A 1 83 ? 7.646 -14.078 -4.974 1.00 88.69 83 LEU A O 1
ATOM 675 N N . ALA A 1 84 ? 9.465 -14.098 -6.282 1.00 88.38 84 ALA A N 1
ATOM 676 C CA . ALA A 1 84 ? 10.089 -15.265 -5.662 1.00 88.38 84 ALA A CA 1
ATOM 677 C C . ALA A 1 84 ? 10.832 -14.938 -4.351 1.00 88.38 84 ALA A C 1
ATOM 679 O O . ALA A 1 84 ? 11.414 -15.828 -3.728 1.00 88.38 84 ALA A O 1
ATOM 680 N N . THR A 1 85 ? 10.846 -13.673 -3.918 1.00 86.69 85 THR A N 1
ATOM 681 C CA . THR A 1 85 ? 11.549 -13.277 -2.694 1.00 86.69 85 THR A CA 1
ATOM 682 C C . THR A 1 85 ? 10.886 -13.847 -1.428 1.00 86.69 85 THR A C 1
ATOM 684 O O . THR A 1 85 ? 9.661 -13.992 -1.370 1.00 86.69 85 THR A O 1
ATOM 687 N N . PRO A 1 86 ? 11.660 -14.107 -0.350 1.00 79.56 86 PRO A N 1
ATOM 688 C CA . PRO A 1 86 ? 11.137 -14.705 0.883 1.00 79.56 86 PRO A CA 1
ATOM 689 C C . PRO A 1 86 ? 10.017 -13.911 1.563 1.00 79.56 86 PRO A C 1
ATOM 691 O O . PRO A 1 86 ? 9.287 -14.471 2.377 1.00 79.56 86 PRO A O 1
ATOM 694 N N . VAL A 1 87 ? 9.857 -12.618 1.249 1.00 79.62 87 VAL A N 1
ATOM 695 C CA . VAL A 1 87 ? 8.782 -11.790 1.816 1.00 79.62 87 VAL A CA 1
ATOM 696 C C . VAL A 1 87 ? 7.409 -12.403 1.529 1.00 79.62 87 VAL A C 1
ATOM 698 O O . VAL A 1 87 ? 6.579 -12.476 2.433 1.00 79.62 87 VAL A O 1
ATOM 701 N N . PHE A 1 88 ? 7.213 -12.952 0.325 1.00 80.00 88 PHE A N 1
ATOM 702 C CA . PHE A 1 88 ? 5.966 -13.600 -0.075 1.00 80.00 88 PHE A CA 1
ATOM 703 C C . PHE A 1 88 ? 5.783 -14.997 0.546 1.00 80.00 88 PHE A C 1
ATOM 705 O O . PHE A 1 88 ? 4.664 -15.490 0.649 1.00 80.00 88 PHE A O 1
ATOM 712 N N . GLY A 1 89 ? 6.863 -15.619 1.031 1.00 74.56 89 GLY A N 1
ATOM 713 C CA . GLY A 1 89 ? 6.814 -16.853 1.826 1.00 74.56 89 GLY A CA 1
ATOM 714 C C . GLY A 1 89 ? 6.569 -16.623 3.324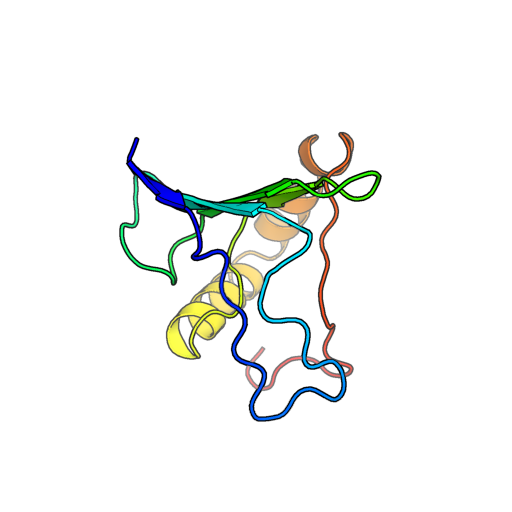 1.00 74.56 89 GLY A C 1
ATOM 715 O O . GLY A 1 89 ? 6.159 -17.542 4.025 1.00 74.56 89 GLY A O 1
ATOM 716 N N . ASN A 1 90 ? 6.773 -15.396 3.814 1.00 81.19 90 ASN A N 1
ATOM 717 C CA . ASN A 1 90 ? 6.732 -15.037 5.238 1.00 81.19 90 ASN A CA 1
ATOM 718 C C . ASN A 1 90 ? 5.466 -14.253 5.630 1.00 81.19 90 ASN A C 1
ATOM 720 O O . ASN A 1 90 ? 5.502 -13.389 6.506 1.00 81.19 90 ASN A O 1
ATOM 724 N N . GLY A 1 91 ? 4.335 -14.549 4.984 1.00 83.56 91 GLY A N 1
ATOM 725 C CA . GLY A 1 91 ? 3.027 -13.996 5.353 1.00 83.56 91 GLY A CA 1
ATOM 726 C C . GLY A 1 91 ? 2.601 -12.735 4.597 1.00 83.56 91 GLY A C 1
ATOM 727 O O . GLY A 1 91 ? 1.546 -12.186 4.910 1.00 83.56 91 GLY A O 1
ATOM 728 N N . PHE A 1 92 ? 3.360 -12.291 3.590 1.00 88.00 92 PHE A N 1
ATOM 729 C CA . PHE A 1 92 ? 2.883 -11.292 2.632 1.00 88.00 92 PHE A CA 1
ATOM 730 C C . PHE A 1 92 ? 2.324 -11.966 1.380 1.00 88.00 92 PHE A C 1
ATOM 732 O O . PHE A 1 92 ? 2.883 -12.930 0.874 1.00 88.00 92 PHE A O 1
ATOM 739 N N . ALA A 1 93 ? 1.236 -11.424 0.846 1.00 88.12 93 ALA A N 1
ATOM 740 C CA . ALA A 1 93 ? 0.666 -11.844 -0.426 1.00 88.12 93 ALA A CA 1
ATOM 741 C C . ALA A 1 93 ? 0.265 -10.607 -1.230 1.00 88.12 93 ALA A C 1
ATOM 743 O O . ALA A 1 93 ? -0.162 -9.601 -0.655 1.00 88.12 93 ALA A O 1
ATOM 744 N N . LEU A 1 94 ? 0.383 -10.681 -2.558 1.00 88.19 94 LEU A N 1
ATOM 745 C CA . LEU A 1 94 ? -0.248 -9.687 -3.422 1.00 88.19 94 LEU A CA 1
ATOM 746 C C . LEU A 1 94 ? -1.768 -9.766 -3.247 1.00 88.19 94 LEU A C 1
ATOM 748 O O . LEU A 1 94 ? -2.346 -10.850 -3.212 1.00 88.19 94 LEU A O 1
ATOM 752 N N . SER A 1 95 ? -2.407 -8.606 -3.124 1.00 84.88 95 SER A N 1
ATOM 753 C CA . SER A 1 95 ? -3.843 -8.481 -2.880 1.00 84.88 95 SER A CA 1
ATOM 754 C C . SER A 1 95 ? -4.411 -7.303 -3.663 1.00 84.88 95 SER A C 1
ATOM 756 O O . SER A 1 95 ? -3.679 -6.387 -4.044 1.00 84.88 95 SER A O 1
ATOM 758 N N . GLY A 1 96 ? -5.722 -7.328 -3.884 1.00 85.06 96 GLY A N 1
ATOM 759 C CA . GLY A 1 96 ? -6.457 -6.330 -4.647 1.00 85.06 96 GLY A CA 1
ATOM 760 C C . GLY A 1 96 ? -7.140 -6.916 -5.877 1.00 85.06 96 GLY A C 1
ATOM 761 O O . GLY A 1 96 ? -7.082 -8.116 -6.152 1.00 85.06 96 GLY A O 1
ATOM 762 N N . ASP A 1 97 ? -7.812 -6.039 -6.611 1.00 86.75 97 ASP A N 1
ATOM 763 C CA . ASP A 1 97 ? -8.565 -6.428 -7.793 1.00 86.75 97 ASP A CA 1
ATOM 764 C C . ASP A 1 97 ? -7.637 -6.755 -8.966 1.00 86.75 97 ASP A C 1
ATOM 766 O O . ASP A 1 97 ? -6.678 -6.037 -9.257 1.00 86.75 97 ASP A O 1
ATOM 770 N N . THR A 1 98 ? -7.959 -7.833 -9.681 1.00 88.62 98 THR A N 1
ATOM 771 C CA . THR A 1 98 ? -7.231 -8.257 -10.882 1.00 88.62 98 THR A CA 1
ATOM 772 C C . THR A 1 98 ? -8.057 -7.970 -12.131 1.00 88.62 98 THR A C 1
ATOM 774 O O . THR A 1 98 ? -9.262 -8.232 -12.185 1.00 88.62 98 THR A O 1
ATOM 777 N N . LEU A 1 99 ? -7.406 -7.438 -13.168 1.00 87.88 99 LEU A N 1
ATOM 778 C CA . LEU A 1 99 ? -8.047 -7.227 -14.461 1.00 87.88 99 LEU A CA 1
ATOM 779 C C . LE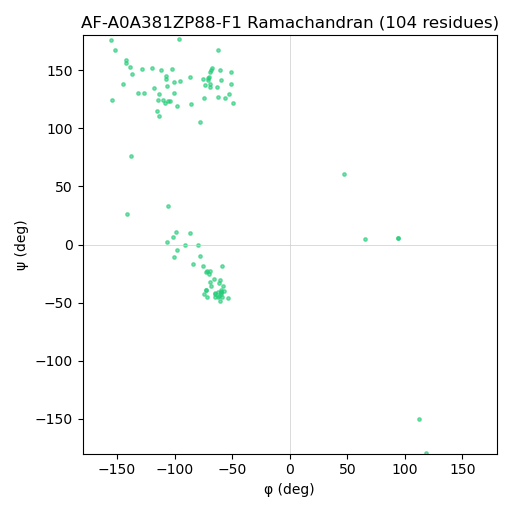U A 1 99 ? -8.331 -8.569 -15.146 1.00 87.88 99 LEU A C 1
ATOM 781 O O . LEU A 1 99 ? -7.469 -9.435 -15.226 1.00 87.88 99 LEU A O 1
ATOM 785 N N . LYS A 1 100 ? -9.533 -8.714 -15.717 1.00 91.75 100 LYS A N 1
ATOM 786 C CA . LYS A 1 100 ? -9.908 -9.908 -16.502 1.00 91.75 100 LYS A CA 1
ATOM 787 C C . LYS A 1 100 ? -9.172 -10.018 -17.840 1.00 91.75 100 LYS A C 1
ATOM 789 O O . LYS A 1 100 ? -9.140 -11.088 -18.434 1.00 91.75 100 LYS A O 1
ATOM 794 N N . ARG A 1 101 ? -8.679 -8.895 -18.363 1.00 92.25 101 ARG A N 1
ATOM 795 C CA . ARG A 1 101 ? -7.956 -8.799 -19.635 1.00 92.25 101 ARG A CA 1
ATOM 796 C C . ARG A 1 101 ? -6.644 -8.058 -19.395 1.00 92.25 101 ARG A C 1
ATOM 798 O O . ARG A 1 101 ? -6.633 -7.192 -18.514 1.00 92.25 101 ARG A O 1
ATOM 805 N N . PRO A 1 102 ? -5.594 -8.339 -20.184 1.00 87.44 102 PRO A N 1
ATOM 806 C CA . PRO A 1 102 ? -4.372 -7.554 -20.143 1.00 87.44 102 PRO A CA 1
ATOM 807 C C . PRO A 1 102 ? -4.678 -6.054 -20.271 1.00 87.44 102 PRO A C 1
ATOM 809 O O . PRO A 1 102 ? -5.587 -5.669 -21.025 1.00 87.44 102 PRO A O 1
ATOM 812 N N . PRO A 1 103 ? -4.000 -5.200 -19.489 1.00 88.25 103 PRO A N 1
ATOM 813 C CA . PRO A 1 103 ? -4.177 -3.764 -19.596 1.00 88.25 103 PRO A CA 1
ATOM 814 C C . PRO A 1 103 ? -3.751 -3.309 -20.993 1.00 88.25 103 PRO A C 1
ATOM 816 O O . PRO A 1 103 ? -2.652 -3.596 -21.431 1.00 88.25 103 PRO A O 1
ATOM 819 N N . ARG A 1 104 ? -4.624 -2.581 -21.697 1.00 87.69 104 ARG A N 1
ATOM 820 C CA . ARG A 1 104 ? -4.354 -2.118 -23.066 1.00 87.69 104 ARG A CA 1
ATOM 821 C C . ARG A 1 104 ? -3.017 -1.364 -23.138 1.00 87.69 104 ARG A C 1
ATOM 823 O O . ARG A 1 104 ? -2.838 -0.401 -22.395 1.00 87.69 104 ARG A O 1
ATOM 830 N N . GLY A 1 105 ? -2.165 -1.754 -24.086 1.00 87.50 105 GLY A N 1
ATOM 831 C CA . GLY A 1 105 ? -0.830 -1.175 -24.271 1.00 87.50 105 GLY A CA 1
ATOM 832 C C . GLY A 1 105 ? 0.291 -1.938 -23.559 1.00 87.50 105 GLY A C 1
ATOM 833 O O . GLY A 1 105 ? 1.412 -1.451 -23.581 1.00 87.50 105 GLY A O 1
ATOM 834 N N . PHE A 1 106 ? -0.037 -3.086 -22.960 1.00 84.31 106 PHE A N 1
ATOM 835 C CA . PHE A 1 106 ? 0.848 -4.089 -22.371 1.00 84.31 106 PHE A CA 1
ATOM 836 C C . PHE A 1 106 ? 0.276 -5.486 -22.676 1.00 84.31 106 PHE A C 1
ATOM 838 O O . PHE A 1 106 ? -0.926 -5.563 -23.050 1.00 84.31 106 PHE A O 1
#

Sequence (106 aa):
VGGSLFRIYRDVRFSKDKSPYKTYTGVQFRHTYGKDAHAPGFYLHLQPRASFIGLGIWHPDSLTLAKIRSAIDDDPDGWRQALATPVFGNGFALSGDTLKRPPRGF

Secondary structure (DSSP, 8-state):
--EEEPPSB---TT-S---SB-SSEEEEEE-TT--SSSS-EEEEEE-TTT-EEEEE-SS--HHHHHHHHHHHHH-HHHHHHHHTSHHHHTT----S---SSPPTT-

Solvent-accessible surface area (backbone atoms only — not comparable to full-atom values): 6677 Å² total; per-residue (Å²): 139,68,70,48,74,56,76,54,66,51,89,39,90,86,46,91,67,69,66,60,57,55,84,49,50,46,36,40,35,56,34,96,92,26,91,58,80,68,35,48,29,39,35,43,40,47,29,91,98,64,55,50,77,48,75,47,67,70,85,52,54,75,69,59,45,48,52,54,50,48,54,39,71,79,32,54,64,61,47,53,52,62,64,67,36,67,62,52,77,70,84,41,76,93,82,80,92,76,76,94,57,77,58,90,96,103

pLDDT: mean 88.21, std 8.3, range [49.41, 97.31]

Organism: NCBI:txid408172

Foldseek 3Di:
DDKDKDDQADPCVPPPDPPGGDQKIKMWADDPVDDDLQFWTKMWIGHVVDTDIDTGHDPHDPVSVVVVVCVCVVCVPVVVVVCVDCVCVVPDDDDDDDDPDPDPPD

Nearest PDB structures (foldseek):
  1l3a-assembly1_C  TM=3.157E-01  e=3.575E+00  Solanum tuberosum
  1l3a-assembly1_A  TM=3.252E-01  e=6.277E+00  Solanum tuberosum
  4koq-assembly1_A  TM=2.429E-01  e=3.805E+00  Arabidopsis thaliana
  4koo-assembly1_A  TM=2.369E-01  e=5.897E+00  Arabidopsis thaliana

Radius of gyration: 16.73 Å; Cα contacts (8 Å, |Δi|>4): 112; chains: 1; bounding box: 38×29×41 Å